Protein AF-A0A519XIE3-F1 (afdb_monomer)

Foldseek 3Di:
DPPPDPPDDDDDPPVVVVVVVDDPDLVPDDDPVVVSVVVVVVVVVVD

Structure (mmCIF, N/CA/C/O backbone):
data_AF-A0A519XIE3-F1
#
_entry.id   AF-A0A519XIE3-F1
#
loop_
_atom_site.group_PDB
_atom_site.id
_atom_site.type_symbol
_atom_site.label_atom_id
_atom_site.label_alt_id
_atom_site.label_comp_id
_atom_site.label_asym_id
_atom_site.label_entity_id
_atom_site.label_seq_id
_atom_site.pdbx_PDB_ins_code
_atom_site.Cartn_x
_atom_site.Cartn_y
_atom_site.Cartn_z
_atom_site.occupancy
_atom_site.B_iso_or_equiv
_atom_site.auth_seq_id
_atom_site.auth_comp_id
_atom_site.auth_asym_id
_atom_site.auth_atom_id
_atom_site.pdbx_PDB_model_num
ATOM 1 N N . MET A 1 1 ? -2.884 -22.465 -13.958 1.00 45.88 1 MET A N 1
ATOM 2 C CA . MET A 1 1 ? -3.501 -21.614 -14.992 1.00 45.88 1 MET A CA 1
ATOM 3 C C . MET A 1 1 ? -2.671 -20.354 -15.021 1.00 45.88 1 MET A C 1
ATOM 5 O O . MET A 1 1 ? -2.508 -19.760 -13.965 1.00 45.88 1 MET A O 1
ATOM 9 N N . SER A 1 2 ? -2.013 -20.053 -16.135 1.00 53.78 2 SER A N 1
ATOM 10 C CA . SER A 1 2 ? -1.139 -18.883 -16.212 1.00 53.78 2 SER A CA 1
ATOM 11 C C . SER A 1 2 ? -2.003 -17.627 -16.143 1.00 53.78 2 SER A C 1
ATOM 13 O O . SER A 1 2 ? -2.928 -17.487 -16.939 1.00 53.78 2 SER A O 1
ATOM 15 N N . ASP A 1 3 ? -1.723 -16.768 -15.164 1.00 65.06 3 ASP A N 1
ATOM 16 C CA . ASP A 1 3 ? -2.394 -15.492 -14.868 1.00 65.06 3 ASP A CA 1
ATOM 17 C C . ASP A 1 3 ? -2.069 -14.417 -15.928 1.00 65.06 3 ASP A C 1
ATOM 19 O O . ASP A 1 3 ? -1.703 -13.279 -15.620 1.00 65.06 3 ASP A O 1
ATOM 23 N N . ASP A 1 4 ? -2.149 -14.794 -17.205 1.00 72.12 4 ASP A N 1
ATOM 24 C CA . ASP A 1 4 ? -1.806 -13.934 -18.330 1.00 72.12 4 ASP A CA 1
ATOM 25 C C . ASP A 1 4 ? -2.962 -12.965 -18.591 1.00 72.12 4 ASP A C 1
ATOM 27 O O . ASP A 1 4 ? -3.898 -13.205 -19.358 1.00 72.12 4 ASP A O 1
ATOM 31 N N . ARG A 1 5 ? -2.976 -11.895 -17.796 1.00 76.69 5 ARG A N 1
ATOM 32 C CA . ARG A 1 5 ? -3.994 -10.853 -17.865 1.00 76.69 5 ARG A CA 1
ATOM 33 C C . ARG A 1 5 ? -3.824 -10.099 -19.180 1.00 76.69 5 ARG A C 1
ATOM 35 O O . ARG A 1 5 ? -2.787 -9.491 -19.397 1.00 76.69 5 ARG A O 1
ATOM 42 N N . LEU A 1 6 ? -4.900 -10.016 -19.968 1.00 83.06 6 LEU A N 1
ATOM 43 C CA . LEU A 1 6 ? -4.951 -9.361 -21.291 1.00 83.06 6 LEU A CA 1
ATOM 44 C C . LEU A 1 6 ? -4.402 -7.921 -21.349 1.00 83.06 6 LEU A C 1
ATOM 46 O O . LEU A 1 6 ? -4.124 -7.418 -22.431 1.00 83.06 6 LEU A O 1
ATOM 50 N N . VAL A 1 7 ? -4.309 -7.235 -20.208 1.00 84.56 7 VAL A N 1
ATOM 51 C CA . VAL A 1 7 ? -3.860 -5.837 -20.091 1.00 84.56 7 VAL A CA 1
ATOM 52 C C . VAL A 1 7 ? -2.643 -5.670 -19.182 1.00 84.56 7 VAL A C 1
ATOM 54 O O . VAL A 1 7 ? -2.258 -4.542 -18.879 1.00 84.56 7 VAL A O 1
ATOM 57 N N . ALA A 1 8 ? -2.066 -6.763 -18.677 1.00 80.56 8 ALA A N 1
ATOM 58 C CA . ALA A 1 8 ? -0.840 -6.657 -17.905 1.00 80.56 8 ALA A CA 1
ATOM 59 C C . ALA A 1 8 ? 0.314 -6.299 -18.844 1.00 80.56 8 ALA A C 1
ATOM 61 O O . ALA A 1 8 ? 0.452 -6.871 -19.920 1.00 80.56 8 ALA A O 1
ATOM 62 N N . ALA A 1 9 ? 1.129 -5.332 -18.431 1.00 80.25 9 ALA A N 1
ATOM 63 C CA . ALA A 1 9 ? 2.381 -5.061 -19.115 1.00 80.25 9 ALA A CA 1
ATOM 64 C C . ALA A 1 9 ? 3.358 -6.223 -18.888 1.00 80.25 9 ALA A C 1
ATOM 66 O 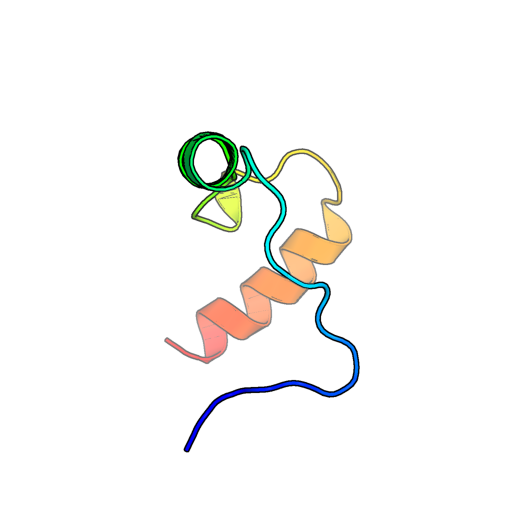O . ALA A 1 9 ? 3.411 -6.781 -17.786 1.00 80.25 9 ALA A O 1
ATOM 67 N N . ASP A 1 10 ? 4.145 -6.543 -19.914 1.00 83.81 10 ASP A N 1
ATOM 68 C CA . ASP A 1 10 ? 5.259 -7.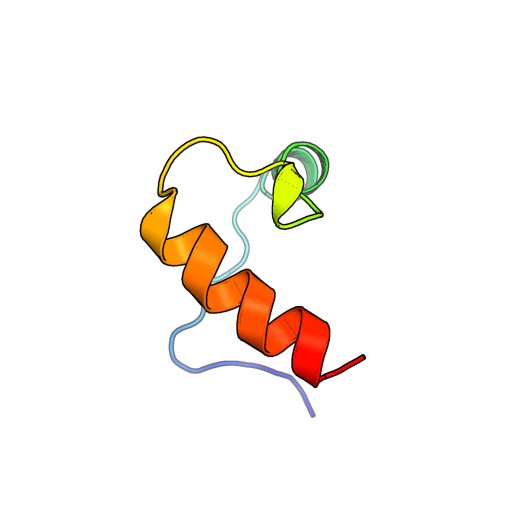479 -19.798 1.00 83.81 10 ASP A CA 1
ATOM 69 C C . ASP A 1 10 ? 6.329 -6.939 -18.846 1.00 83.81 10 ASP A C 1
ATOM 71 O O . ASP A 1 10 ? 6.578 -5.731 -18.778 1.00 83.81 10 ASP A O 1
ATOM 75 N N . ALA A 1 11 ? 6.988 -7.848 -18.125 1.00 78.50 11 ALA A N 1
ATOM 76 C CA . ALA A 1 11 ? 8.051 -7.472 -17.205 1.00 78.50 11 ALA A CA 1
ATOM 77 C C . ALA A 1 11 ? 9.237 -6.852 -17.962 1.00 78.50 11 ALA A C 1
ATOM 79 O O . ALA A 1 11 ? 9.79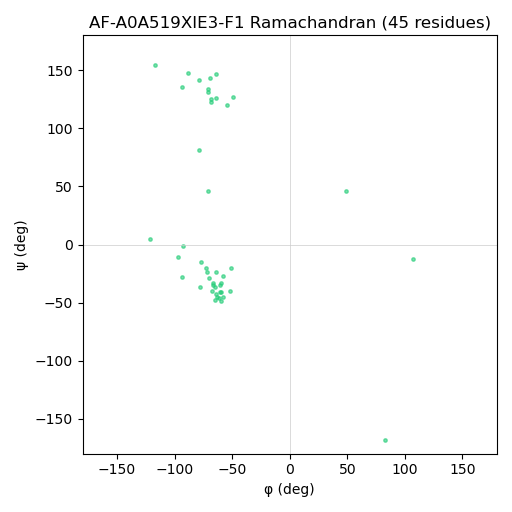7 -7.466 -18.875 1.00 78.50 11 ALA A O 1
ATOM 80 N N . ALA A 1 12 ? 9.650 -5.649 -17.562 1.00 80.25 12 ALA A N 1
ATOM 81 C CA . ALA A 1 12 ? 10.751 -4.939 -18.209 1.00 80.25 12 ALA A CA 1
ATOM 82 C C . ALA A 1 12 ? 12.116 -5.306 -17.587 1.00 80.25 12 ALA A C 1
ATOM 84 O O . ALA A 1 12 ? 12.212 -5.533 -16.372 1.00 80.25 12 ALA A O 1
ATOM 85 N N . PRO A 1 13 ? 13.213 -5.319 -18.374 1.00 79.06 13 PRO A N 1
ATOM 86 C CA . PRO A 1 13 ? 14.560 -5.473 -17.830 1.00 79.06 13 PRO A CA 1
ATOM 87 C C . PRO A 1 13 ? 14.841 -4.413 -16.748 1.00 79.06 13 PRO A C 1
ATOM 89 O O . PRO A 1 13 ? 14.789 -3.218 -17.022 1.00 79.06 13 PRO A O 1
ATOM 92 N N . GLY A 1 14 ? 15.130 -4.849 -15.516 1.00 71.00 14 GLY A N 1
ATOM 93 C CA . GLY A 1 14 ? 15.399 -3.970 -14.364 1.00 71.00 14 GLY A CA 1
ATOM 94 C C . GLY A 1 14 ? 14.286 -3.893 -13.307 1.00 71.00 14 GLY A C 1
ATOM 95 O O . GLY A 1 14 ? 14.555 -3.458 -12.188 1.00 71.00 14 GLY A O 1
ATOM 96 N N . GLU A 1 15 ? 13.074 -4.395 -13.579 1.00 71.44 15 GLU A N 1
ATOM 97 C CA . GLU A 1 15 ? 11.967 -4.366 -12.600 1.00 71.44 15 GLU A CA 1
ATOM 98 C C . GLU A 1 15 ? 12.215 -5.192 -11.327 1.00 71.44 15 GLU A C 1
ATOM 100 O O . GLU A 1 15 ? 11.623 -4.914 -10.281 1.00 71.44 15 GLU A O 1
ATOM 105 N N . ALA A 1 16 ? 13.092 -6.201 -11.380 1.00 68.31 16 ALA A N 1
ATOM 106 C CA . ALA A 1 16 ? 13.386 -7.052 -10.226 1.00 68.31 16 ALA A CA 1
ATOM 107 C C . ALA A 1 16 ? 13.969 -6.259 -9.041 1.00 68.31 16 ALA A C 1
ATOM 109 O O . ALA A 1 16 ? 13.664 -6.571 -7.890 1.00 68.31 16 ALA A O 1
ATOM 110 N N . TYR A 1 17 ? 14.766 -5.222 -9.320 1.00 62.81 17 TYR A N 1
ATOM 111 C CA . TYR A 1 17 ? 15.377 -4.378 -8.289 1.00 62.81 17 TYR A CA 1
ATOM 112 C C . 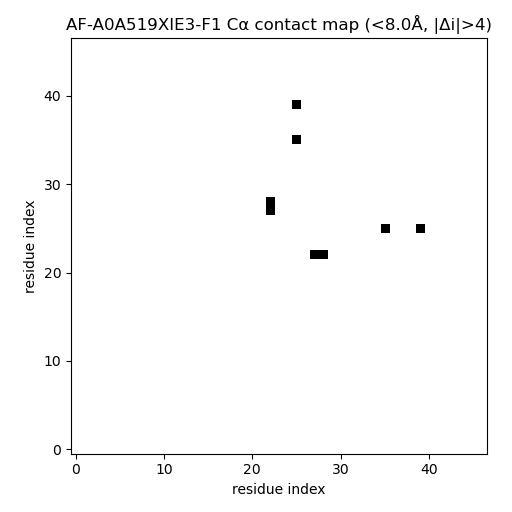TYR A 1 17 ? 14.371 -3.376 -7.707 1.00 62.81 17 TYR A C 1
ATOM 114 O O . TYR A 1 17 ? 14.350 -3.130 -6.504 1.00 62.81 17 TYR A O 1
ATOM 122 N N . ASP A 1 18 ? 13.480 -2.855 -8.554 1.00 65.56 18 ASP A N 1
ATOM 123 C CA . ASP A 1 18 ? 12.446 -1.895 -8.163 1.00 65.56 18 ASP A CA 1
ATOM 124 C C . ASP A 1 18 ? 11.408 -2.526 -7.220 1.00 65.56 18 ASP A C 1
ATOM 126 O O . ASP A 1 18 ? 10.934 -1.897 -6.277 1.00 65.56 18 ASP A O 1
ATOM 130 N N . ARG A 1 19 ? 11.113 -3.823 -7.384 1.00 67.06 19 ARG A N 1
ATOM 131 C CA . ARG A 1 19 ? 10.177 -4.539 -6.502 1.00 67.06 19 ARG A CA 1
ATOM 132 C C . ARG A 1 19 ? 10.608 -4.532 -5.027 1.00 67.06 19 ARG A C 1
ATOM 134 O O . ARG A 1 19 ? 9.735 -4.474 -4.167 1.00 67.06 19 ARG A O 1
ATOM 141 N N . ALA A 1 20 ? 11.913 -4.556 -4.737 1.00 70.81 20 ALA A N 1
ATOM 142 C CA . ALA A 1 20 ? 12.436 -4.484 -3.368 1.00 70.81 20 ALA A CA 1
ATOM 143 C C . ALA A 1 20 ? 12.302 -3.085 -2.738 1.00 70.81 20 ALA A C 1
ATOM 145 O O . ALA A 1 20 ? 12.339 -2.958 -1.518 1.00 70.81 20 ALA A O 1
ATOM 146 N N . LEU A 1 21 ? 12.146 -2.044 -3.562 1.00 80.50 21 LEU A N 1
ATOM 147 C CA . LEU A 1 21 ? 12.038 -0.648 -3.129 1.00 80.50 21 LEU A CA 1
ATOM 148 C C . LEU A 1 21 ? 10.584 -0.161 -3.036 1.00 80.50 21 LEU A C 1
ATOM 150 O O . LEU A 1 21 ? 10.326 0.917 -2.500 1.00 80.50 21 LEU A O 1
ATOM 154 N N . ARG A 1 22 ? 9.624 -0.937 -3.551 1.00 86.00 22 ARG A N 1
ATOM 155 C CA . ARG A 1 22 ? 8.199 -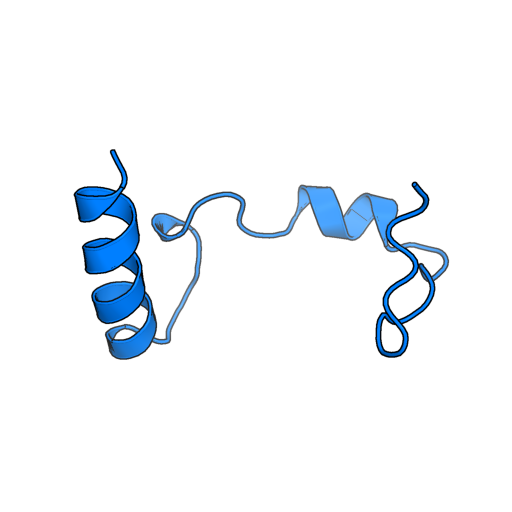0.588 -3.522 1.00 86.00 22 ARG A CA 1
ATOM 156 C C . ARG A 1 22 ? 7.582 -0.870 -2.140 1.00 86.00 22 ARG A C 1
ATOM 158 O O . ARG A 1 22 ? 7.869 -1.923 -1.564 1.00 86.00 22 ARG A O 1
ATOM 165 N N . PRO A 1 23 ? 6.678 0.008 -1.656 1.00 91.44 23 PRO A N 1
ATOM 166 C CA . PRO A 1 23 ? 5.888 -0.225 -0.447 1.00 91.44 23 PRO A CA 1
ATOM 167 C C . PRO A 1 23 ? 5.204 -1.599 -0.442 1.00 91.44 23 PRO A C 1
ATOM 169 O O . PRO A 1 23 ? 4.488 -1.944 -1.383 1.00 91.44 23 PRO A O 1
ATOM 172 N N . GLN A 1 24 ? 5.408 -2.368 0.624 1.00 90.69 24 GLN A N 1
ATOM 173 C CA . GLN A 1 24 ? 4.840 -3.704 0.829 1.00 90.69 24 GLN A CA 1
ATOM 174 C C . GLN A 1 24 ? 3.533 -3.655 1.626 1.00 90.69 24 GLN A C 1
ATOM 176 O O . GLN A 1 24 ? 2.663 -4.510 1.464 1.00 90.69 24 GLN A O 1
ATOM 181 N N . THR A 1 25 ? 3.375 -2.644 2.483 1.00 92.75 25 THR A N 1
ATOM 182 C CA . THR A 1 25 ? 2.173 -2.448 3.301 1.00 92.75 25 THR A CA 1
ATOM 183 C C . THR A 1 25 ? 1.460 -1.149 2.952 1.00 92.75 25 THR A C 1
ATOM 185 O O . THR A 1 25 ? 2.073 -0.173 2.521 1.00 92.75 25 THR A O 1
ATOM 188 N N . LEU A 1 26 ? 0.146 -1.092 3.200 1.00 93.94 26 LEU A N 1
ATOM 189 C CA . LEU A 1 26 ? -0.647 0.120 2.959 1.00 93.94 26 LEU A CA 1
ATOM 190 C C . LEU A 1 26 ? -0.116 1.337 3.749 1.00 93.94 26 LEU A C 1
ATOM 192 O O . LEU A 1 26 ? -0.267 2.478 3.312 1.00 93.94 26 LEU A O 1
ATOM 196 N N . SER A 1 27 ? 0.535 1.107 4.895 1.00 93.88 27 SER A N 1
ATOM 197 C CA . SER A 1 27 ? 1.161 2.148 5.721 1.00 93.88 27 SER A CA 1
ATOM 198 C C . SER A 1 27 ? 2.402 2.783 5.097 1.00 93.88 27 SER A C 1
ATOM 200 O O . SER A 1 27 ? 2.660 3.954 5.362 1.00 93.88 27 SER A O 1
ATOM 202 N N . GLU A 1 28 ? 3.1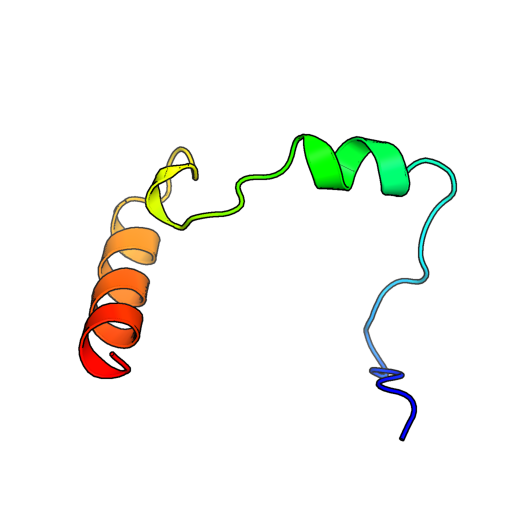43 2.051 4.265 1.00 94.56 28 GLU A N 1
ATOM 203 C CA . GLU A 1 28 ? 4.384 2.528 3.636 1.00 94.56 28 GLU A CA 1
ATOM 204 C C . GLU A 1 28 ? 4.126 3.477 2.454 1.00 94.56 28 GLU A C 1
ATOM 206 O O . GLU A 1 28 ? 5.024 4.198 2.023 1.00 94.56 28 GLU A O 1
ATOM 211 N N . PHE A 1 29 ? 2.894 3.525 1.938 1.00 93.44 29 PHE A N 1
ATOM 212 C CA . PHE A 1 29 ? 2.531 4.451 0.869 1.00 93.44 29 PHE A CA 1
ATOM 213 C C . PHE A 1 29 ? 2.480 5.902 1.361 1.00 93.44 29 PHE A C 1
ATOM 215 O O . PHE A 1 29 ? 1.802 6.238 2.341 1.00 93.44 29 PHE A O 1
ATOM 222 N N . VAL A 1 30 ? 3.128 6.790 0.608 1.00 94.31 30 VAL A N 1
ATOM 223 C CA . VAL A 1 30 ? 3.126 8.238 0.844 1.00 94.31 30 VAL A CA 1
ATOM 224 C C . VAL A 1 30 ? 2.014 8.905 0.028 1.00 94.31 30 VAL A C 1
ATOM 226 O O . VAL A 1 30 ? 1.832 8.619 -1.152 1.00 94.31 30 VAL A O 1
ATOM 229 N N . GLY A 1 31 ? 1.271 9.819 0.658 1.00 95.56 31 GLY A N 1
ATOM 230 C CA . GLY A 1 31 ? 0.169 10.550 0.024 1.00 95.56 31 GLY A CA 1
ATOM 231 C C . GLY A 1 31 ? -1.163 9.790 -0.008 1.00 95.56 31 GLY A C 1
ATOM 232 O O . GLY A 1 31 ? -1.353 8.790 0.685 1.00 95.56 31 GLY A O 1
ATOM 233 N 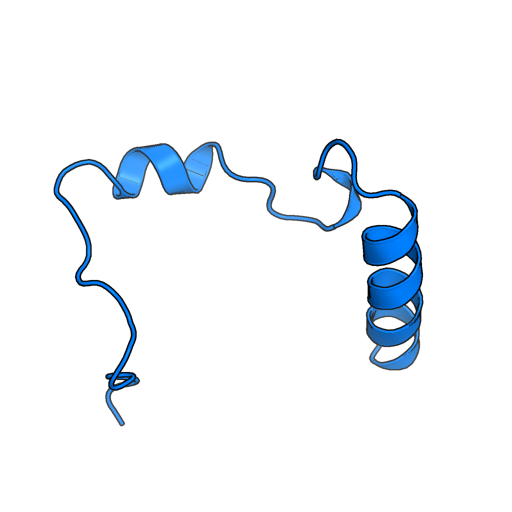N . GLN A 1 32 ? -2.110 10.326 -0.787 1.00 96.12 32 GLN A N 1
ATOM 234 C CA . GLN A 1 32 ? -3.449 9.766 -1.029 1.00 96.12 32 GLN A CA 1
ATOM 235 C C . GLN A 1 32 ? -4.218 9.344 0.238 1.00 96.12 32 GLN A C 1
ATOM 237 O O . GLN A 1 32 ? -4.817 8.270 0.292 1.00 96.12 32 GLN A O 1
ATOM 242 N N . SER A 1 33 ? -4.234 10.195 1.268 1.00 96.69 33 SER A N 1
ATOM 243 C CA . SER A 1 33 ? -4.812 9.869 2.581 1.00 96.69 33 SER A CA 1
ATOM 244 C C . SER A 1 33 ? -6.245 9.322 2.513 1.00 96.69 33 SER A C 1
ATOM 246 O O . SER A 1 33 ? -6.553 8.357 3.207 1.00 96.69 33 SER A O 1
ATOM 248 N N . GLN A 1 34 ? -7.098 9.877 1.643 1.00 97.94 34 GLN A N 1
ATOM 249 C CA . GLN A 1 34 ? -8.476 9.405 1.460 1.00 97.94 34 GLN A CA 1
ATOM 250 C C . GLN A 1 34 ? -8.534 7.981 0.887 1.00 97.94 34 GLN A C 1
ATOM 252 O O . GLN A 1 34 ? -9.234 7.128 1.428 1.00 97.94 34 GLN A O 1
ATOM 257 N N . ALA A 1 35 ? -7.775 7.700 -0.177 1.00 97.44 35 ALA A N 1
ATOM 258 C CA . ALA A 1 35 ? -7.752 6.376 -0.795 1.00 97.44 35 ALA A CA 1
ATOM 259 C C . ALA A 1 35 ? -7.189 5.320 0.167 1.00 97.44 35 ALA A C 1
ATOM 261 O O . ALA A 1 35 ? -7.776 4.247 0.315 1.00 97.44 35 ALA A O 1
ATOM 262 N N . LYS A 1 36 ? -6.109 5.651 0.891 1.00 96.88 36 LYS A N 1
ATOM 263 C CA . LYS A 1 36 ? -5.559 4.773 1.935 1.00 96.88 36 LYS A CA 1
ATOM 264 C C . LYS A 1 36 ? -6.574 4.505 3.048 1.00 96.88 36 LYS A C 1
ATOM 266 O O . LYS A 1 36 ? -6.683 3.370 3.498 1.00 96.88 36 LYS A O 1
ATOM 271 N N . GLY A 1 37 ? -7.336 5.517 3.470 1.00 97.62 37 GLY A N 1
ATOM 272 C CA . GLY A 1 37 ? -8.404 5.357 4.460 1.00 97.62 37 GLY A CA 1
ATOM 273 C C . GLY A 1 37 ? -9.481 4.372 4.002 1.00 97.62 37 GLY A C 1
ATOM 274 O O . GLY A 1 37 ? -9.794 3.430 4.724 1.00 97.62 37 GLY A O 1
ATOM 275 N N . ASN A 1 38 ? -9.977 4.534 2.773 1.00 97.62 38 ASN A N 1
ATOM 276 C CA . ASN A 1 38 ? -10.992 3.642 2.205 1.00 97.62 38 ASN A CA 1
ATOM 277 C C . ASN A 1 38 ? -10.489 2.195 2.106 1.00 97.62 38 ASN A C 1
ATOM 279 O O . ASN A 1 38 ? -11.185 1.270 2.516 1.00 97.62 38 ASN A O 1
ATOM 283 N N . LEU A 1 39 ? -9.266 1.992 1.604 1.00 97.19 39 LEU A N 1
ATOM 284 C CA . LEU A 1 39 ? -8.673 0.658 1.472 1.00 97.19 39 LEU A CA 1
ATOM 285 C C . LEU A 1 39 ? -8.440 -0.013 2.830 1.00 97.19 39 LEU A C 1
ATOM 287 O O . LEU A 1 39 ? -8.652 -1.217 2.956 1.00 97.19 39 LEU A O 1
ATOM 291 N N . LYS A 1 40 ? -8.057 0.756 3.857 1.00 96.88 40 LYS A N 1
ATOM 292 C CA . LYS A 1 40 ? -7.855 0.226 5.209 1.00 96.88 40 LYS A CA 1
ATOM 293 C C . LYS A 1 40 ? -9.126 -0.412 5.775 1.00 96.88 40 LYS A C 1
ATOM 295 O O . LYS A 1 40 ? -9.028 -1.485 6.359 1.00 96.88 40 LYS A O 1
ATOM 300 N N . VAL A 1 41 ? -10.295 0.197 5.557 1.00 97.38 41 VAL A N 1
ATOM 301 C CA . VAL A 1 41 ? -11.583 -0.356 6.021 1.00 97.38 41 VAL A CA 1
ATOM 302 C C . VAL A 1 41 ? -11.819 -1.757 5.453 1.00 97.38 41 VAL A C 1
ATOM 304 O O . VAL A 1 41 ? -12.177 -2.664 6.197 1.00 97.38 41 VAL A O 1
ATOM 307 N N . PHE A 1 42 ? -11.571 -1.958 4.156 1.00 96.81 42 PHE A N 1
ATOM 308 C CA . PHE A 1 42 ? -11.746 -3.268 3.522 1.00 96.81 42 PHE A CA 1
ATOM 309 C C . PHE A 1 42 ? -10.740 -4.307 4.020 1.00 96.81 42 PHE A C 1
ATOM 311 O O . PHE A 1 42 ? -11.115 -5.454 4.239 1.00 96.81 42 PHE A O 1
ATOM 318 N N . ILE A 1 43 ? -9.479 -3.914 4.222 1.00 95.31 43 ILE A N 1
ATOM 319 C CA . ILE A 1 43 ? -8.444 -4.811 4.756 1.00 95.31 43 ILE A CA 1
ATOM 320 C C . ILE A 1 43 ? -8.797 -5.257 6.176 1.00 95.31 43 ILE A C 1
ATOM 322 O O . ILE A 1 43 ? -8.687 -6.438 6.487 1.00 95.31 43 ILE A O 1
ATOM 326 N N . ASP A 1 44 ? -9.223 -4.322 7.026 1.00 96.31 44 ASP A N 1
ATOM 327 C CA . ASP A 1 44 ? -9.597 -4.627 8.407 1.00 96.31 44 ASP A CA 1
ATOM 328 C C . ASP A 1 44 ? -10.853 -5.516 8.462 1.00 96.31 44 ASP A C 1
ATOM 330 O O . ASP A 1 44 ? -10.928 -6.399 9.308 1.00 96.31 44 ASP A O 1
ATOM 334 N N . ALA A 1 45 ? -11.808 -5.334 7.54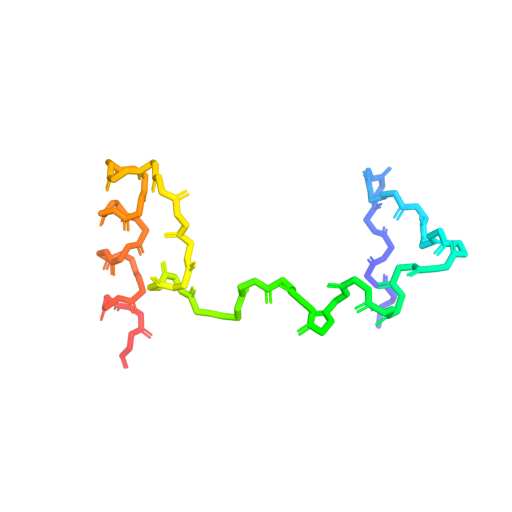2 1.00 97.00 45 ALA A N 1
A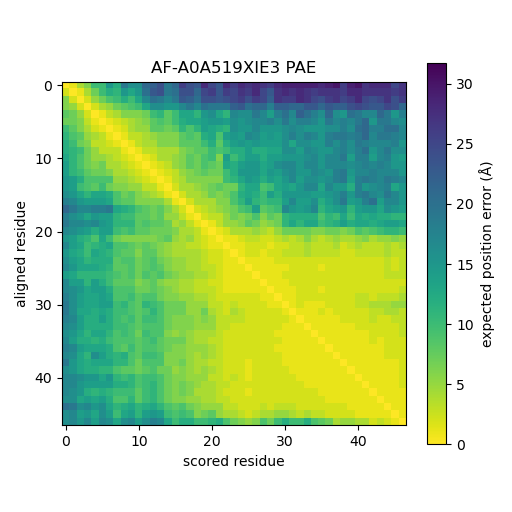TOM 335 C CA . ALA A 1 45 ? -13.007 -6.171 7.443 1.00 97.00 45 ALA A CA 1
ATOM 336 C C . ALA A 1 45 ? -12.738 -7.595 6.917 1.00 97.00 45 ALA A C 1
ATOM 338 O O . ALA A 1 45 ? -13.546 -8.490 7.148 1.00 97.00 45 ALA A O 1
ATOM 339 N N . ALA A 1 46 ? -11.642 -7.795 6.183 1.00 94.88 46 ALA A N 1
ATOM 340 C CA . ALA A 1 46 ? -11.253 -9.086 5.615 1.00 94.88 46 ALA A CA 1
ATOM 341 C C . ALA A 1 46 ? -10.303 -9.898 6.517 1.00 94.88 46 ALA A C 1
ATOM 343 O O . ALA A 1 46 ? -9.891 -10.993 6.129 1.00 94.88 46 ALA A O 1
ATOM 344 N N . ARG A 1 47 ? -9.918 -9.348 7.673 1.00 82.56 47 ARG A N 1
ATOM 345 C CA . ARG A 1 47 ? -9.084 -10.006 8.684 1.00 82.56 47 ARG A CA 1
ATOM 346 C C . ARG A 1 47 ? -9.929 -10.879 9.605 1.00 82.56 47 ARG A C 1
ATOM 348 O O . ARG A 1 47 ? -9.413 -11.958 9.969 1.00 82.56 47 ARG A O 1
#

Sequence (47 aa):
MSDDRLVAADAAPGEAYDRALRPQTLSEFVGQSQAKGNLKVFIDAAR

Secondary structure (DSSP, 8-state):
-----TTPPPPPTTHHHHHTTS--SGGG--S-HHHHHHHHHHHHHT-

Radius of gyration: 14.63 Å; Cα contacts (8 Å, |Δi|>4): 4; chains: 1; bounding box: 28×32×30 Å

Mean predicted aligned error: 8.65 Å

pLDDT: mean 84.73, std 13.14, range [45.88, 97.94]

Solvent-accessible surface area (backbone atoms only — not comparable to full-atom values): 3294 Å² total; per-residue (Å²): 131,84,87,77,53,96,81,62,79,79,89,56,97,69,50,78,65,52,61,78,72,50,69,89,49,84,83,65,54,82,72,61,64,68,62,52,52,59,53,47,55,55,54,65,72,74,108